Protein AF-A0A5S9MHF2-F1 (afdb_monomer_lite)

Structure (mmCIF, N/CA/C/O backbone):
data_AF-A0A5S9MHF2-F1
#
_entry.id   AF-A0A5S9MHF2-F1
#
loop_
_atom_site.group_PDB
_atom_site.id
_atom_site.type_symbol
_atom_site.label_atom_id
_atom_site.label_alt_id
_atom_site.label_comp_id
_atom_site.label_asym_id
_atom_site.label_entity_id
_atom_site.label_seq_id
_atom_site.pdbx_PDB_ins_code
_atom_site.Cartn_x
_atom_site.Cartn_y
_atom_site.Cartn_z
_atom_site.occupancy
_atom_site.B_iso_or_equiv
_atom_site.auth_seq_id
_atom_site.auth_comp_id
_atom_site.auth_asym_id
_atom_site.auth_atom_id
_atom_site.pdbx_PDB_model_num
ATOM 1 N N . MET A 1 1 ? -3.391 -10.779 7.560 1.00 93.56 1 MET A N 1
ATOM 2 C CA . MET A 1 1 ? -3.465 -11.406 6.226 1.00 93.56 1 MET A CA 1
ATOM 3 C C . MET A 1 1 ? -2.675 -10.545 5.256 1.00 93.56 1 MET A C 1
ATOM 5 O O . MET A 1 1 ? -2.811 -9.329 5.306 1.00 93.56 1 MET A O 1
ATOM 9 N N . MET A 1 2 ? -1.838 -11.154 4.420 1.00 95.81 2 MET A N 1
ATOM 10 C CA . MET A 1 2 ? -1.155 -10.459 3.327 1.00 95.81 2 MET A CA 1
ATOM 11 C C . MET A 1 2 ? -1.709 -10.977 2.006 1.00 95.81 2 MET A C 1
ATOM 13 O O . MET A 1 2 ? -1.802 -12.189 1.827 1.00 95.81 2 MET A O 1
ATOM 17 N N . VAL A 1 3 ? -2.092 -10.070 1.113 1.00 97.94 3 VAL A N 1
ATOM 18 C CA . VAL A 1 3 ? -2.628 -10.409 -0.210 1.00 97.94 3 VAL A CA 1
ATOM 19 C C . VAL A 1 3 ? -1.697 -9.827 -1.264 1.00 97.94 3 VAL A C 1
ATOM 21 O O . VAL A 1 3 ? -1.227 -8.697 -1.124 1.00 97.94 3 VAL A O 1
ATOM 24 N N . TYR A 1 4 ? -1.396 -10.616 -2.290 1.00 97.56 4 TYR A N 1
ATOM 25 C CA . TYR A 1 4 ? -0.423 -10.288 -3.329 1.00 97.56 4 TYR A CA 1
ATOM 26 C C . TYR A 1 4 ? -1.101 -10.366 -4.680 1.00 97.56 4 TYR A C 1
ATOM 28 O O . TYR A 1 4 ? -1.793 -11.347 -4.928 1.00 97.56 4 TYR A O 1
ATOM 36 N N . MET A 1 5 ? -0.860 -9.390 -5.552 1.00 96.81 5 MET A N 1
ATOM 37 C CA . MET A 1 5 ? -1.285 -9.443 -6.952 1.00 96.81 5 MET A CA 1
ATOM 38 C C . MET A 1 5 ? -0.107 -9.265 -7.902 1.00 96.81 5 MET A C 1
ATOM 40 O O . MET A 1 5 ? 0.882 -8.603 -7.583 1.00 96.81 5 MET A O 1
ATOM 44 N N . GLY A 1 6 ? -0.228 -9.902 -9.068 1.00 92.12 6 GLY A N 1
ATOM 45 C CA . GLY A 1 6 ? 0.771 -9.860 -10.129 1.00 92.12 6 GLY A CA 1
ATOM 46 C C . GLY A 1 6 ? 0.796 -8.535 -10.896 1.00 92.12 6 GLY A C 1
ATOM 47 O O . GLY A 1 6 ? 0.199 -7.535 -10.500 1.00 92.12 6 GLY A O 1
ATOM 48 N N . TRP A 1 7 ? 1.513 -8.543 -12.019 1.00 93.19 7 TRP A N 1
ATOM 49 C CA . TRP A 1 7 ? 1.583 -7.413 -12.945 1.00 93.19 7 TRP A CA 1
ATOM 50 C C . TRP A 1 7 ? 0.311 -7.296 -13.794 1.00 93.19 7 TRP A C 1
ATOM 52 O O . TRP A 1 7 ? -0.286 -8.306 -14.160 1.00 93.19 7 TRP A O 1
ATOM 62 N N . GLY A 1 8 ? -0.043 -6.068 -14.188 1.00 93.62 8 GLY A N 1
ATOM 63 C CA . GLY A 1 8 ? -1.098 -5.827 -15.174 1.00 93.62 8 GLY A CA 1
ATOM 64 C C . GLY A 1 8 ? -2.502 -6.083 -14.635 1.00 93.62 8 GLY A C 1
ATOM 65 O O . GLY A 1 8 ? -3.308 -6.698 -15.326 1.00 93.62 8 GLY A O 1
ATOM 66 N N . ILE A 1 9 ? -2.762 -5.616 -13.411 1.00 96.06 9 ILE A N 1
ATOM 67 C CA . ILE A 1 9 ? -4.042 -5.735 -12.700 1.00 96.06 9 ILE A CA 1
ATOM 68 C C . ILE A 1 9 ? -5.169 -5.113 -13.530 1.00 96.06 9 ILE A C 1
ATOM 70 O O . ILE A 1 9 ? -5.080 -3.955 -13.946 1.00 96.06 9 ILE A O 1
ATOM 74 N N . LYS A 1 10 ? -6.237 -5.882 -13.744 1.00 96.12 10 LYS A N 1
ATOM 75 C CA . LYS A 1 10 ? -7.473 -5.463 -14.406 1.00 96.12 10 LYS A CA 1
ATOM 76 C C . LYS A 1 10 ? -8.647 -5.618 -13.439 1.00 96.12 10 LYS A C 1
ATOM 78 O O . LYS A 1 10 ? -8.475 -5.850 -12.242 1.00 96.12 10 LYS A O 1
ATOM 83 N N . GLN A 1 11 ? -9.858 -5.434 -13.962 1.00 97.25 11 GLN A N 1
ATOM 84 C CA . GLN A 1 11 ? -11.070 -5.464 -13.152 1.00 97.25 11 GLN A CA 1
ATOM 85 C C . GLN A 1 11 ? -11.284 -6.822 -12.472 1.00 97.25 11 GLN A C 1
ATOM 87 O O . GLN A 1 11 ? -11.621 -6.840 -11.295 1.00 97.25 11 GLN A O 1
ATOM 92 N N . ASP A 1 12 ? -11.010 -7.937 -13.152 1.00 97.94 12 ASP A N 1
ATOM 93 C CA . ASP A 1 12 ? -11.198 -9.276 -12.580 1.00 97.94 12 ASP A CA 1
ATOM 94 C C . ASP A 1 12 ? -10.329 -9.489 -11.326 1.00 97.94 12 ASP A C 1
ATOM 96 O O . ASP A 1 12 ? -10.794 -10.041 -10.326 1.00 97.94 12 ASP A O 1
ATOM 100 N N . GLU A 1 13 ? -9.083 -9.001 -11.326 1.00 97.88 13 GLU A N 1
ATOM 101 C CA . GLU A 1 13 ? -8.211 -9.046 -10.147 1.00 97.88 13 GLU A CA 1
ATOM 102 C C . GLU A 1 13 ? -8.700 -8.116 -9.027 1.00 97.88 13 GLU A C 1
ATOM 104 O O . GLU A 1 13 ? -8.624 -8.474 -7.850 1.00 97.88 13 GLU A O 1
ATOM 109 N N . ILE A 1 14 ? -9.230 -6.936 -9.368 1.00 98.50 14 ILE A N 1
ATOM 110 C CA . ILE A 1 14 ? -9.827 -6.006 -8.395 1.00 98.50 14 ILE A CA 1
ATOM 111 C C . ILE A 1 14 ? -11.073 -6.623 -7.745 1.00 98.50 14 ILE A C 1
ATOM 113 O O . ILE A 1 14 ? -11.252 -6.540 -6.526 1.00 98.50 14 ILE A O 1
ATOM 117 N N . ASP A 1 15 ? -11.924 -7.273 -8.531 1.00 98.62 15 ASP A N 1
ATOM 118 C CA . ASP A 1 15 ? -13.131 -7.939 -8.048 1.00 98.62 15 ASP A CA 1
ATOM 119 C C . ASP A 1 15 ? -12.770 -9.140 -7.169 1.00 98.62 15 ASP A C 1
ATOM 121 O O . ASP A 1 15 ? -13.357 -9.341 -6.100 1.00 98.62 15 ASP A O 1
ATOM 125 N N . TRP A 1 16 ? -11.738 -9.892 -7.559 1.00 98.50 16 TRP A N 1
ATOM 126 C CA . TRP A 1 16 ? -11.185 -10.965 -6.743 1.00 98.50 16 TRP A CA 1
ATOM 127 C C . TRP A 1 16 ? -10.644 -10.449 -5.403 1.00 98.50 16 TRP A C 1
ATOM 129 O O . TRP A 1 16 ? -10.975 -11.024 -4.364 1.00 98.50 16 TRP A O 1
ATOM 139 N N . LEU A 1 17 ? -9.877 -9.350 -5.403 1.00 98.44 17 LEU A N 1
ATOM 140 C CA . LEU A 1 17 ? -9.379 -8.713 -4.179 1.00 98.44 17 LEU A CA 1
ATOM 141 C C . LEU A 1 17 ? -10.534 -8.334 -3.255 1.00 98.44 17 LEU A C 1
ATOM 143 O O . LEU A 1 17 ? -10.517 -8.676 -2.074 1.00 98.44 17 LEU A O 1
ATOM 147 N N . ASN A 1 18 ? -11.549 -7.660 -3.798 1.00 98.69 18 ASN A N 1
ATOM 148 C CA . ASN A 1 18 ? -12.720 -7.247 -3.035 1.00 98.69 18 ASN A CA 1
ATOM 149 C C . ASN A 1 18 ? -13.420 -8.444 -2.384 1.00 98.69 18 ASN A C 1
ATOM 151 O O . ASN A 1 18 ? -13.711 -8.400 -1.190 1.00 98.69 18 ASN A O 1
ATOM 155 N N . ARG A 1 19 ? -13.631 -9.527 -3.137 1.00 98.62 19 ARG A N 1
ATOM 156 C CA . ARG A 1 19 ? -14.263 -10.745 -2.622 1.00 98.62 19 ARG A CA 1
ATOM 157 C C . ARG A 1 19 ? -13.450 -11.382 -1.493 1.00 98.62 19 ARG A C 1
ATOM 159 O O . ARG A 1 19 ? -13.996 -11.607 -0.418 1.00 98.62 19 ARG A O 1
ATOM 166 N N . VAL A 1 20 ? -12.154 -11.624 -1.706 1.00 98.38 20 VAL A N 1
ATOM 167 C CA . VAL A 1 20 ? -11.283 -12.264 -0.700 1.00 98.38 20 VAL A CA 1
ATOM 168 C C . VAL A 1 20 ? -11.205 -11.438 0.584 1.00 98.38 20 VAL A C 1
ATOM 170 O O . VAL A 1 20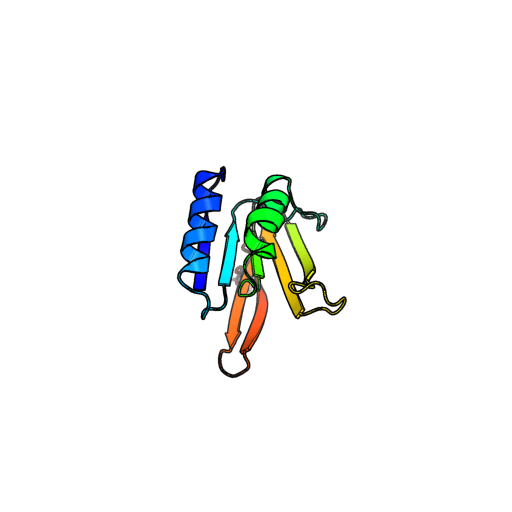 ? -11.218 -11.988 1.680 1.00 98.38 20 VAL A O 1
ATOM 173 N N . ILE A 1 21 ? -11.138 -10.111 0.476 1.00 98.56 21 ILE A N 1
ATOM 174 C CA . ILE A 1 21 ? -11.059 -9.240 1.654 1.00 98.56 21 ILE A CA 1
ATOM 175 C C . ILE A 1 21 ? -12.395 -9.223 2.409 1.00 98.56 21 ILE A C 1
ATOM 177 O O . ILE A 1 21 ? -12.396 -9.308 3.638 1.00 98.56 21 ILE A O 1
ATOM 181 N N . SER A 1 22 ? -13.527 -9.191 1.695 1.00 98.38 22 SER A N 1
ATOM 182 C CA . SER A 1 22 ? -14.863 -9.280 2.301 1.00 98.38 22 SER A CA 1
ATOM 183 C C . SER A 1 22 ? -15.144 -10.616 2.990 1.00 98.38 22 SER A C 1
ATOM 185 O O . SER A 1 22 ? -15.918 -10.644 3.941 1.00 98.38 22 SER A O 1
ATOM 187 N N . GLU A 1 23 ? -14.514 -11.710 2.559 1.00 98.31 23 GLU A N 1
ATOM 188 C CA . GLU A 1 23 ? -14.597 -13.019 3.227 1.00 98.31 23 GLU A CA 1
ATOM 189 C C . GLU A 1 23 ? -13.837 -13.047 4.576 1.00 98.31 23 GLU A C 1
ATOM 191 O O . GLU A 1 23 ? -14.020 -13.969 5.374 1.00 98.31 23 GLU A O 1
ATOM 196 N N . HIS A 1 24 ? -13.018 -12.028 4.872 1.00 97.69 24 HIS A N 1
ATOM 197 C CA . HIS A 1 24 ? -12.165 -11.952 6.066 1.00 97.69 24 HIS A CA 1
ATOM 198 C C . HIS A 1 24 ? -12.228 -10.592 6.793 1.00 97.69 24 HIS A C 1
ATOM 200 O O . HIS A 1 24 ? -11.185 -9.966 7.027 1.00 97.69 24 HIS A O 1
ATOM 206 N N . PRO A 1 25 ? -13.420 -10.116 7.203 1.00 96.88 25 PRO A N 1
ATOM 207 C CA . PRO A 1 25 ? -13.570 -8.803 7.836 1.00 96.88 25 PRO A CA 1
ATOM 208 C C . PRO A 1 25 ? -12.887 -8.718 9.213 1.00 96.88 25 PRO A C 1
ATOM 210 O O . PRO A 1 25 ? -12.545 -7.634 9.675 1.00 96.88 25 PRO A O 1
ATOM 213 N N . ASP A 1 26 ? -12.639 -9.857 9.862 1.00 95.94 26 ASP A N 1
ATOM 214 C CA . ASP A 1 26 ? -12.012 -9.986 11.182 1.00 95.94 26 ASP A CA 1
ATOM 215 C C . ASP A 1 26 ? -10.470 -10.017 11.137 1.00 95.94 26 ASP A C 1
ATOM 217 O O . ASP A 1 26 ? -9.804 -10.259 12.150 1.00 95.94 26 ASP A O 1
ATOM 221 N N . ARG A 1 27 ? -9.870 -9.808 9.960 1.00 95.00 27 ARG A N 1
ATOM 222 C CA . ARG A 1 27 ? -8.417 -9.844 9.756 1.00 95.00 27 ARG A CA 1
ATOM 223 C C . ARG A 1 27 ? -7.896 -8.483 9.330 1.00 95.00 27 ARG A C 1
ATOM 225 O O . ARG A 1 27 ? -8.407 -7.899 8.388 1.00 95.00 27 ARG A O 1
ATOM 232 N N . ILE A 1 28 ? -6.793 -8.049 9.938 1.00 94.75 28 ILE A N 1
ATOM 233 C CA . ILE A 1 28 ? -5.977 -6.951 9.401 1.00 94.75 28 ILE A CA 1
ATOM 234 C C . ILE A 1 28 ? -5.396 -7.377 8.047 1.00 94.75 28 ILE A C 1
ATOM 236 O O . ILE A 1 28 ? -4.830 -8.475 7.935 1.00 94.75 28 ILE A O 1
ATOM 240 N N . VAL A 1 29 ? -5.498 -6.507 7.043 1.00 97.44 29 VAL A N 1
ATOM 241 C CA . VAL A 1 29 ? -5.057 -6.755 5.666 1.00 97.44 29 VAL A CA 1
ATOM 242 C C . VAL A 1 29 ? -3.923 -5.817 5.266 1.00 97.44 29 VAL A C 1
ATOM 244 O O . VAL A 1 29 ? -3.976 -4.603 5.476 1.00 97.44 29 VAL A O 1
ATOM 247 N N . ILE A 1 30 ? -2.898 -6.406 4.653 1.00 97.69 30 ILE A N 1
ATOM 248 C CA . ILE A 1 30 ? -1.807 -5.706 3.977 1.00 97.69 30 ILE A CA 1
ATOM 249 C C . ILE A 1 30 ? -1.803 -6.155 2.517 1.00 97.69 30 ILE A C 1
ATOM 251 O O . ILE A 1 30 ? -1.790 -7.357 2.237 1.00 97.69 30 ILE A O 1
ATOM 255 N N . LEU A 1 31 ? -1.824 -5.196 1.597 1.00 98.62 31 LEU A N 1
ATOM 256 C CA . LEU A 1 31 ? -1.782 -5.457 0.161 1.00 98.62 31 LEU A CA 1
ATOM 257 C C . LEU A 1 31 ? -0.359 -5.302 -0.374 1.00 98.62 31 LEU A C 1
ATOM 259 O O . LEU A 1 31 ? 0.385 -4.440 0.086 1.00 98.62 31 LEU A O 1
ATOM 263 N N . ASN A 1 32 ? 0.007 -6.116 -1.356 1.00 98.44 32 ASN A N 1
ATOM 264 C CA . ASN A 1 32 ? 1.327 -6.105 -1.973 1.00 98.44 32 ASN A CA 1
ATOM 265 C C . ASN A 1 32 ? 1.169 -6.095 -3.491 1.00 98.44 32 ASN A C 1
ATOM 267 O O . ASN A 1 32 ? 0.567 -7.009 -4.064 1.00 98.44 32 ASN A O 1
ATOM 271 N N . PHE A 1 33 ? 1.728 -5.075 -4.130 1.00 98.38 33 PHE A N 1
ATOM 272 C CA . PHE A 1 33 ? 1.627 -4.869 -5.567 1.00 98.38 33 PHE A CA 1
ATOM 273 C C . PHE A 1 33 ? 2.997 -4.678 -6.183 1.00 98.38 33 PHE A C 1
ATOM 275 O O . PHE A 1 33 ? 3.902 -4.134 -5.560 1.00 98.38 33 PHE A O 1
ATOM 282 N N . HIS A 1 34 ? 3.144 -5.086 -7.438 1.00 97.00 34 HIS A N 1
ATOM 283 C CA . HIS A 1 34 ? 4.347 -4.739 -8.174 1.00 97.00 34 HIS A CA 1
ATOM 284 C C . HIS A 1 34 ? 4.408 -3.215 -8.404 1.00 97.00 34 HIS A C 1
ATOM 286 O O . HIS A 1 34 ? 5.389 -2.591 -8.024 1.00 97.00 34 HIS A O 1
ATOM 292 N N . GLU A 1 35 ? 3.330 -2.606 -8.909 1.00 96.62 35 GLU A N 1
ATOM 293 C CA . GLU A 1 35 ? 3.206 -1.167 -9.182 1.00 96.62 35 GLU A CA 1
ATOM 294 C C . GLU A 1 35 ? 2.102 -0.544 -8.309 1.00 96.62 35 GLU A C 1
ATOM 296 O O . GLU A 1 35 ? 0.974 -1.037 -8.308 1.00 96.62 35 GLU A O 1
ATOM 301 N N . TYR A 1 36 ? 2.401 0.539 -7.575 1.00 98.44 36 TYR A N 1
ATOM 302 C CA . TYR A 1 36 ? 1.371 1.284 -6.833 1.00 98.44 36 TYR A CA 1
ATOM 303 C C . TYR A 1 36 ? 1.781 2.724 -6.481 1.00 98.44 36 TYR A C 1
ATOM 305 O O . TYR A 1 36 ? 1.112 3.671 -6.890 1.00 98.44 36 TYR A O 1
ATOM 313 N N . LEU A 1 37 ? 2.853 2.913 -5.699 1.00 98.56 37 LEU A N 1
ATOM 314 C CA . LEU A 1 37 ? 3.296 4.231 -5.227 1.00 98.56 37 LEU A CA 1
ATOM 315 C C . LEU A 1 37 ? 4.524 4.689 -6.016 1.00 98.56 37 LEU A C 1
ATOM 317 O O . LEU A 1 37 ? 5.501 3.957 -6.111 1.00 98.56 37 LEU A O 1
ATOM 321 N N . LEU A 1 38 ? 4.491 5.911 -6.538 1.00 98.38 38 LEU A N 1
ATOM 322 C CA . LEU A 1 38 ? 5.617 6.557 -7.206 1.00 98.38 38 LEU A CA 1
ATOM 323 C C . LEU A 1 38 ? 6.617 7.094 -6.177 1.00 98.38 38 LEU A C 1
ATOM 325 O O . LEU A 1 38 ? 6.255 7.454 -5.055 1.00 98.38 38 LEU A O 1
ATOM 329 N N . VAL A 1 39 ? 7.873 7.267 -6.594 1.00 96.94 39 VAL A N 1
ATOM 330 C CA . VAL A 1 39 ? 8.924 7.881 -5.758 1.00 96.94 39 VAL A CA 1
ATOM 331 C C . VAL A 1 39 ? 8.530 9.290 -5.298 1.00 96.94 39 VAL A C 1
ATOM 333 O O . VAL A 1 39 ? 8.840 9.685 -4.177 1.00 96.94 39 VAL A O 1
ATOM 336 N N . SER A 1 40 ? 7.760 10.016 -6.115 1.00 97.06 40 SER A N 1
ATOM 337 C CA . SER A 1 40 ? 7.213 11.339 -5.784 1.00 97.06 40 SER A CA 1
ATOM 338 C C . SER A 1 40 ? 6.219 11.343 -4.614 1.00 97.06 40 SER A C 1
ATOM 340 O O . SER A 1 40 ? 5.846 12.415 -4.149 1.00 97.06 40 SER A O 1
ATOM 342 N N . GLY A 1 41 ? 5.766 10.173 -4.151 1.00 96.31 41 GLY A N 1
ATOM 343 C CA . GLY A 1 41 ? 4.742 10.030 -3.115 1.00 96.31 41 GLY A CA 1
ATOM 344 C C . GLY A 1 41 ? 3.307 10.043 -3.651 1.00 96.31 41 GLY A C 1
ATOM 345 O O . GLY A 1 41 ? 2.374 9.797 -2.890 1.00 96.31 41 GLY A O 1
ATOM 346 N N . ASN A 1 42 ? 3.115 10.272 -4.953 1.00 98.19 42 ASN A N 1
ATOM 347 C CA . ASN A 1 42 ? 1.823 10.087 -5.615 1.00 98.19 42 ASN A CA 1
ATOM 348 C C . ASN A 1 42 ? 1.593 8.609 -5.947 1.00 98.19 42 ASN A C 1
ATOM 350 O O . ASN A 1 42 ? 2.544 7.853 -6.126 1.00 98.19 42 ASN A O 1
ATOM 354 N N . ARG A 1 43 ? 0.335 8.187 -6.072 1.00 98.44 43 ARG A N 1
ATOM 355 C CA . ARG A 1 43 ? 0.021 6.860 -6.623 1.00 98.44 43 ARG A CA 1
ATOM 356 C C . ARG A 1 43 ? 0.164 6.879 -8.143 1.00 98.44 43 ARG A C 1
ATOM 358 O O . ARG A 1 43 ? -0.045 7.918 -8.770 1.00 98.44 43 ARG A O 1
ATOM 365 N N . SER A 1 44 ? 0.514 5.740 -8.729 1.00 98.19 44 SER A N 1
ATOM 366 C CA . SER A 1 44 ? 0.378 5.537 -10.170 1.00 98.19 44 SER A CA 1
ATOM 367 C C . SER A 1 44 ? -1.106 5.454 -10.562 1.00 98.19 44 SER A C 1
ATOM 369 O O . SER A 1 44 ? -1.957 5.322 -9.677 1.00 98.19 44 SER A O 1
ATOM 371 N N . PRO A 1 45 ? -1.459 5.502 -11.861 1.00 97.75 45 PRO A N 1
ATOM 372 C CA . PRO A 1 45 ? -2.855 5.395 -12.285 1.00 97.75 45 PRO A CA 1
ATOM 373 C C . PRO A 1 45 ? -3.558 4.130 -11.770 1.00 97.75 45 PRO A C 1
ATOM 375 O O . PRO A 1 45 ? -4.685 4.206 -11.283 1.00 97.75 45 PRO A O 1
ATOM 378 N N . ILE A 1 46 ? -2.886 2.972 -11.815 1.00 97.69 46 ILE A N 1
ATOM 379 C CA . ILE A 1 46 ? -3.443 1.725 -11.271 1.00 97.69 46 ILE A CA 1
ATOM 380 C C . ILE A 1 46 ? -3.458 1.734 -9.738 1.00 97.69 46 ILE A C 1
ATOM 382 O O . ILE A 1 46 ? -4.423 1.267 -9.136 1.00 97.69 46 ILE A O 1
ATOM 386 N N . GLY A 1 47 ? -2.443 2.320 -9.093 1.00 98.25 47 GLY A N 1
ATOM 387 C CA . GLY A 1 47 ? -2.420 2.471 -7.639 1.00 98.25 47 GLY A CA 1
ATOM 388 C C . GLY A 1 47 ? -3.582 3.320 -7.120 1.00 98.25 47 GLY A C 1
ATOM 389 O O . GLY A 1 47 ? -4.190 2.984 -6.105 1.00 98.25 47 GLY A O 1
ATOM 390 N N . ASP A 1 48 ? -3.941 4.386 -7.835 1.00 98.50 48 ASP A N 1
ATOM 391 C CA . ASP A 1 48 ? -5.084 5.229 -7.487 1.00 98.50 48 ASP A CA 1
ATOM 392 C C . ASP A 1 48 ? -6.420 4.512 -7.715 1.00 98.50 48 ASP A C 1
ATOM 394 O O . ASP A 1 48 ? -7.289 4.521 -6.840 1.00 98.50 48 ASP A O 1
ATOM 398 N N . LEU A 1 49 ? -6.545 3.775 -8.824 1.00 98.44 49 LEU A N 1
ATOM 399 C CA . LEU A 1 49 ? -7.704 2.921 -9.081 1.00 98.44 49 LEU A CA 1
ATOM 400 C C . LEU A 1 49 ? -7.922 1.902 -7.952 1.00 98.44 49 LEU A C 1
ATOM 402 O O . LEU A 1 49 ? -9.029 1.795 -7.425 1.00 98.44 49 LEU A O 1
ATOM 406 N N . ILE A 1 50 ? -6.868 1.191 -7.540 1.00 98.62 50 ILE A N 1
ATOM 407 C CA . ILE A 1 50 ? -6.910 0.215 -6.440 1.00 98.62 50 ILE A CA 1
ATOM 408 C C . ILE A 1 50 ? -7.234 0.903 -5.113 1.00 98.62 50 ILE A C 1
ATOM 410 O O . ILE A 1 50 ? -8.016 0.377 -4.317 1.00 98.62 50 ILE A O 1
ATOM 414 N N . PHE A 1 51 ? -6.667 2.083 -4.856 1.00 98.75 51 PHE A N 1
ATOM 415 C CA . PHE A 1 51 ? -6.969 2.825 -3.638 1.00 98.75 51 PHE A CA 1
ATOM 416 C C . PHE A 1 51 ? -8.469 3.118 -3.523 1.00 98.75 51 PHE A C 1
ATOM 418 O O . PHE A 1 51 ? -9.091 2.839 -2.497 1.00 98.75 51 PHE A O 1
ATOM 425 N N . HIS A 1 52 ? -9.070 3.619 -4.599 1.00 98.56 52 HIS A N 1
ATOM 426 C CA . HIS A 1 52 ? -10.488 3.952 -4.629 1.00 98.56 52 HIS A CA 1
ATOM 427 C C . HIS A 1 52 ? -11.398 2.721 -4.638 1.00 98.56 52 HIS A C 1
ATOM 429 O O . HIS A 1 52 ? -12.385 2.689 -3.902 1.00 98.56 52 HIS A O 1
ATOM 435 N N . GLN A 1 53 ? -11.079 1.707 -5.443 1.00 98.69 53 GLN A N 1
ATOM 436 C CA . GLN A 1 53 ? -11.942 0.541 -5.631 1.00 98.69 53 GLN A CA 1
ATOM 437 C C . GLN A 1 53 ? -11.748 -0.571 -4.600 1.00 98.69 53 GLN A C 1
ATOM 439 O O . GLN A 1 53 ? -12.586 -1.467 -4.545 1.00 98.69 53 GLN A O 1
ATOM 444 N N . VAL A 1 54 ? -10.671 -0.546 -3.812 1.00 98.69 54 VAL A N 1
ATOM 445 C CA . VAL A 1 54 ? -10.363 -1.590 -2.824 1.00 98.69 54 VAL A CA 1
ATOM 446 C C . VAL A 1 54 ? -10.049 -0.962 -1.471 1.00 98.69 54 VAL A C 1
ATOM 448 O O . VAL A 1 54 ? -10.782 -1.178 -0.511 1.00 98.69 54 VAL A O 1
ATOM 451 N N . VAL A 1 55 ? -9.005 -0.134 -1.368 1.00 98.69 55 VAL A N 1
ATOM 452 C CA . VAL A 1 55 ? -8.505 0.348 -0.061 1.00 98.69 55 VAL A CA 1
ATOM 453 C C . VAL A 1 55 ? -9.556 1.140 0.719 1.00 98.69 55 VAL A C 1
ATOM 455 O O . VAL A 1 55 ? -9.743 0.911 1.915 1.00 98.69 55 VAL A O 1
ATOM 458 N N . LYS A 1 56 ? -10.268 2.051 0.049 1.00 98.38 56 LYS A N 1
ATOM 459 C CA . LYS A 1 56 ? -11.348 2.835 0.663 1.00 98.38 56 LYS A CA 1
ATOM 460 C C . LYS A 1 56 ? -12.596 2.012 0.995 1.00 98.38 56 LYS A C 1
ATOM 462 O O . LYS A 1 56 ? -13.412 2.470 1.778 1.00 98.38 56 LYS A O 1
ATOM 467 N N . ARG A 1 57 ? -12.770 0.827 0.403 1.00 97.81 57 ARG A N 1
ATOM 468 C CA . ARG A 1 57 ? -13.965 -0.008 0.614 1.00 97.81 57 ARG A CA 1
ATOM 469 C C . ARG A 1 57 ? -13.845 -0.954 1.802 1.00 97.81 57 ARG A C 1
ATOM 471 O O . ARG A 1 57 ? -14.870 -1.414 2.293 1.00 97.81 57 ARG A O 1
ATOM 478 N N . HIS A 1 58 ? -12.623 -1.258 2.237 1.00 98.44 58 HIS A N 1
ATOM 479 C CA . HIS A 1 58 ? -12.371 -2.248 3.284 1.00 98.44 58 HIS A CA 1
ATOM 480 C C . HIS A 1 58 ? -11.611 -1.616 4.461 1.00 98.44 58 HIS A C 1
ATOM 482 O O . HIS A 1 58 ? -10.392 -1.415 4.370 1.00 98.44 58 HIS A O 1
ATOM 488 N N . PRO A 1 59 ? -12.302 -1.322 5.581 1.00 97.50 59 PRO A N 1
ATOM 489 C CA . PRO A 1 59 ? -11.709 -0.681 6.761 1.00 97.50 59 PRO A CA 1
ATOM 490 C C . PRO A 1 59 ? -10.573 -1.479 7.413 1.00 97.50 59 PRO A C 1
ATOM 492 O O . PRO A 1 59 ? -9.705 -0.924 8.084 1.00 97.50 59 PRO A O 1
ATOM 495 N N . ASN A 1 60 ? -10.542 -2.795 7.199 1.00 97.12 60 ASN A N 1
ATOM 496 C CA . ASN A 1 60 ? -9.522 -3.687 7.740 1.00 97.12 60 ASN A CA 1
ATOM 497 C C . ASN A 1 60 ? -8.185 -3.654 6.968 1.00 97.12 60 ASN A C 1
ATOM 499 O O . ASN A 1 60 ? -7.229 -4.312 7.389 1.00 97.12 60 ASN A O 1
ATOM 503 N N . ILE A 1 61 ? -8.072 -2.882 5.879 1.00 98.38 61 ILE A N 1
ATOM 504 C CA . ILE A 1 61 ? -6.797 -2.629 5.191 1.00 98.38 61 ILE A CA 1
ATOM 505 C C . ILE A 1 61 ? -6.019 -1.533 5.921 1.00 98.38 61 ILE A C 1
ATOM 507 O O . ILE A 1 61 ? -6.494 -0.407 6.061 1.00 98.38 61 ILE A O 1
ATOM 511 N N . VAL A 1 62 ? -4.785 -1.842 6.324 1.00 96.38 62 VAL A N 1
ATOM 512 C CA . VAL A 1 62 ? -3.927 -0.906 7.080 1.00 96.38 62 VAL A CA 1
ATOM 513 C C . VAL A 1 62 ? -2.669 -0.488 6.326 1.00 96.38 62 VAL A C 1
ATOM 515 O O . VAL A 1 62 ? -2.080 0.549 6.636 1.00 96.38 62 VAL A O 1
ATOM 518 N N . ALA A 1 63 ? -2.237 -1.275 5.337 1.00 97.44 63 ALA A N 1
ATOM 519 C CA . ALA A 1 63 ? -1.051 -0.951 4.559 1.00 97.44 63 ALA A CA 1
ATOM 520 C C . ALA A 1 63 ? -1.075 -1.506 3.130 1.00 97.44 63 ALA A C 1
ATOM 522 O O . ALA A 1 63 ? -1.721 -2.516 2.844 1.00 97.44 63 ALA A O 1
ATOM 523 N N . VAL A 1 64 ? -0.322 -0.840 2.255 1.00 98.56 64 VAL A N 1
ATOM 524 C CA . VAL A 1 64 ? -0.049 -1.247 0.875 1.00 98.56 64 VAL A CA 1
ATOM 525 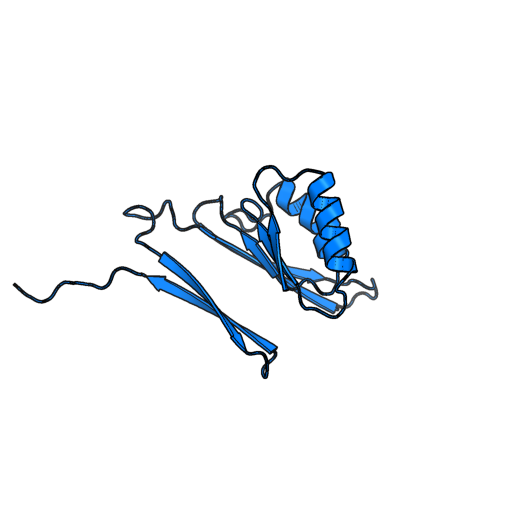C C . VAL A 1 64 ? 1.451 -1.136 0.610 1.00 98.56 64 VAL A C 1
ATOM 527 O O . VAL A 1 64 ? 2.037 -0.077 0.834 1.00 98.56 64 VAL A O 1
ATOM 530 N N . PHE A 1 65 ? 2.075 -2.207 0.131 1.00 98.19 65 PHE A N 1
ATOM 531 C CA . PHE A 1 65 ? 3.489 -2.236 -0.244 1.00 98.19 65 PHE A CA 1
ATOM 532 C C . PHE A 1 65 ? 3.648 -2.335 -1.755 1.00 98.19 65 PHE A C 1
ATOM 534 O O . PHE A 1 65 ? 2.864 -3.016 -2.421 1.00 98.19 65 PHE A O 1
ATOM 541 N N . SER A 1 66 ? 4.673 -1.668 -2.286 1.00 97.94 66 SER A N 1
ATOM 542 C CA . SER A 1 66 ? 4.995 -1.746 -3.707 1.00 97.94 66 SER A CA 1
ATOM 543 C C . SER A 1 66 ? 6.470 -1.611 -4.044 1.00 97.94 66 SER A C 1
ATOM 545 O O . SER A 1 66 ? 7.264 -1.134 -3.229 1.00 97.94 66 SER A O 1
ATOM 547 N N . GLY A 1 67 ? 6.798 -2.001 -5.277 1.00 96.31 67 GLY A N 1
ATOM 548 C CA . GLY A 1 67 ? 8.078 -1.751 -5.931 1.00 96.31 67 GLY A CA 1
ATOM 549 C C . GLY A 1 67 ? 7.879 -1.043 -7.273 1.00 96.31 67 GLY A C 1
ATOM 550 O O . GLY A 1 67 ? 7.087 -0.099 -7.356 1.00 96.31 67 GLY A O 1
ATOM 551 N N . HIS A 1 68 ? 8.578 -1.527 -8.305 1.00 96.81 68 HIS A N 1
ATOM 552 C CA . HIS A 1 68 ? 8.563 -1.077 -9.703 1.00 96.81 68 HIS A CA 1
ATOM 553 C C . HIS A 1 68 ? 9.201 0.289 -9.947 1.00 96.81 68 HIS A C 1
ATOM 555 O O . HIS A 1 68 ? 9.967 0.477 -10.891 1.00 96.81 68 HIS A O 1
ATOM 561 N N . TYR A 1 69 ? 8.864 1.261 -9.108 1.00 96.75 69 TYR A N 1
ATOM 562 C CA . TYR A 1 69 ? 9.387 2.610 -9.193 1.00 96.75 69 TYR A CA 1
ATOM 563 C C . TYR A 1 69 ? 10.629 2.729 -8.324 1.00 96.75 69 TYR A C 1
ATOM 565 O O . TYR A 1 69 ? 10.539 2.765 -7.102 1.00 96.75 69 TYR A O 1
ATOM 573 N N . HIS A 1 70 ? 11.796 2.799 -8.956 1.00 95.44 70 HIS A N 1
ATOM 574 C CA . HIS A 1 70 ? 13.065 2.696 -8.243 1.00 95.44 70 HIS A CA 1
ATOM 575 C C . HIS A 1 70 ? 13.277 3.863 -7.266 1.00 95.44 70 HIS A C 1
ATOM 577 O O . HIS A 1 70 ? 13.459 5.014 -7.664 1.00 95.44 70 HIS A O 1
ATOM 583 N N . GLY A 1 71 ? 13.274 3.550 -5.978 1.00 93.81 71 GLY A N 1
ATOM 584 C CA . GLY A 1 71 ? 13.463 4.452 -4.859 1.00 93.81 71 GLY A CA 1
ATOM 585 C C . GLY A 1 71 ? 12.766 3.934 -3.603 1.00 93.81 71 GLY A C 1
ATOM 586 O O . GLY A 1 71 ? 12.290 2.802 -3.525 1.00 93.81 71 GLY A O 1
ATOM 587 N N . ALA A 1 72 ? 12.677 4.798 -2.600 1.00 94.56 72 ALA A N 1
ATOM 588 C CA . ALA A 1 72 ? 11.872 4.553 -1.414 1.00 94.56 72 ALA A CA 1
ATOM 589 C C . ALA A 1 72 ? 10.984 5.766 -1.160 1.00 94.56 72 ALA A C 1
ATOM 591 O O . ALA A 1 72 ? 11.435 6.907 -1.235 1.00 94.56 72 ALA A O 1
ATOM 592 N N . SER A 1 73 ? 9.714 5.517 -0.864 1.00 96.75 73 SER A N 1
ATOM 593 C CA . SER A 1 73 ? 8.749 6.572 -0.569 1.00 96.75 73 SER A CA 1
ATOM 594 C C . SER A 1 73 ? 7.684 6.064 0.389 1.00 96.75 73 SER A C 1
ATOM 596 O O . SER A 1 73 ? 7.468 4.857 0.532 1.00 96.75 73 SER A O 1
ATOM 598 N N . ARG A 1 74 ? 7.026 6.993 1.077 1.00 96.62 74 ARG A N 1
ATOM 599 C CA . ARG A 1 74 ? 5.944 6.692 2.009 1.00 96.62 74 ARG A CA 1
ATOM 600 C C . ARG A 1 74 ? 4.850 7.734 1.882 1.00 96.62 74 ARG A C 1
ATOM 602 O O . ARG A 1 74 ? 5.109 8.927 2.000 1.00 96.62 74 ARG A O 1
ATOM 609 N N . LYS A 1 75 ? 3.619 7.253 1.757 1.00 98.12 75 LYS A N 1
ATOM 610 C CA . LYS A 1 75 ? 2.402 8.052 1.856 1.00 98.12 75 LYS A CA 1
ATOM 611 C C . LYS A 1 75 ? 1.522 7.510 2.976 1.00 98.12 75 LYS A C 1
ATOM 613 O O . LYS A 1 75 ? 1.445 6.303 3.195 1.00 98.12 75 LYS A O 1
ATOM 618 N N . VAL A 1 76 ? 0.880 8.414 3.706 1.00 98.38 76 VAL A N 1
ATOM 619 C CA . VAL A 1 76 ? -0.143 8.078 4.699 1.00 98.38 76 VAL A CA 1
ATOM 620 C C . VAL A 1 76 ? -1.415 8.800 4.297 1.00 98.38 76 VAL A C 1
ATOM 622 O O . VAL A 1 76 ? -1.375 10.005 4.057 1.00 98.38 76 VAL A O 1
ATOM 625 N N . ASP A 1 77 ? -2.514 8.064 4.194 1.00 98.56 77 ASP A N 1
ATOM 626 C CA . ASP A 1 77 ? -3.845 8.651 4.063 1.00 98.56 77 ASP A CA 1
ATOM 627 C C . ASP A 1 77 ? -4.612 8.425 5.359 1.00 98.56 77 ASP A C 1
ATOM 629 O O . ASP A 1 77 ? -4.623 7.317 5.897 1.00 98.56 77 ASP A O 1
ATOM 633 N N . GLU A 1 78 ? -5.216 9.497 5.856 1.00 98.31 78 GLU A N 1
ATOM 634 C CA . GLU A 1 78 ? -6.198 9.483 6.934 1.00 98.31 78 GLU A CA 1
ATOM 635 C C . GLU A 1 78 ? -7.578 9.350 6.290 1.00 98.31 78 GLU A C 1
ATOM 637 O O . GLU A 1 78 ? -7.915 10.120 5.388 1.00 98.31 78 GLU A O 1
ATOM 642 N N . LEU A 1 79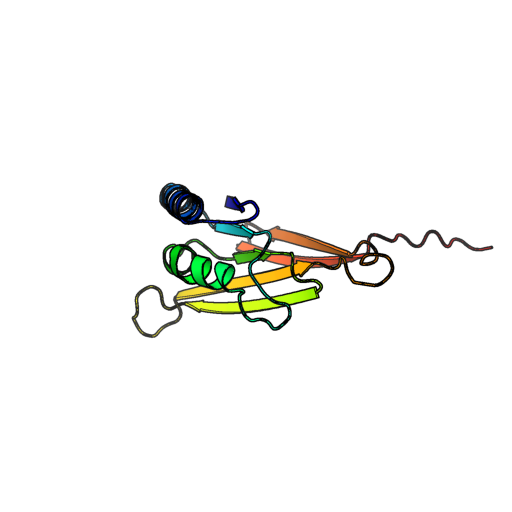 ? -8.327 8.321 6.682 1.00 98.00 79 LEU A N 1
ATOM 643 C CA . LEU A 1 79 ? -9.620 7.987 6.097 1.00 98.00 79 LEU A CA 1
ATOM 644 C C . LEU A 1 79 ? -10.725 8.153 7.131 1.00 98.00 79 LEU A C 1
ATOM 646 O O . LEU A 1 79 ? -10.609 7.660 8.251 1.00 98.00 79 LEU A O 1
ATOM 650 N N . ASP A 1 80 ? -11.756 8.862 6.693 1.00 97.25 80 ASP A N 1
ATOM 651 C CA . ASP A 1 80 ? -13.073 8.997 7.304 1.00 97.25 80 ASP A CA 1
ATOM 652 C C . ASP A 1 80 ? -14.002 8.056 6.519 1.00 97.25 80 ASP A C 1
ATOM 654 O O . ASP A 1 80 ? -14.465 8.386 5.416 1.00 97.25 80 ASP A O 1
ATOM 658 N N . ASP A 1 81 ? -14.100 6.816 6.998 1.00 95.62 81 ASP A N 1
ATOM 659 C CA . ASP A 1 81 ? -14.833 5.734 6.344 1.00 95.62 81 ASP A CA 1
ATOM 660 C C . ASP A 1 81 ? -16.350 5.871 6.586 1.00 95.62 81 ASP A C 1
ATOM 662 O O . ASP A 1 81 ? -17.126 5.405 5.746 1.00 95.62 81 ASP A O 1
ATOM 666 N N . ASP A 1 82 ? -16.777 6.499 7.692 1.00 95.81 82 ASP A N 1
ATOM 667 C CA . ASP A 1 82 ? -18.195 6.705 8.031 1.00 95.81 82 ASP A CA 1
ATOM 668 C C . ASP A 1 82 ? -18.760 8.089 7.646 1.00 95.81 82 ASP A C 1
ATOM 670 O O . ASP A 1 82 ? -19.979 8.293 7.666 1.00 95.81 82 ASP A O 1
ATOM 674 N N . HIS A 1 83 ? -17.892 8.988 7.180 1.00 94.69 83 HIS A N 1
ATOM 675 C CA . HIS A 1 83 ? -18.197 10.345 6.732 1.00 94.69 83 HIS A CA 1
ATOM 676 C C . HIS A 1 83 ? -18.726 11.267 7.842 1.00 94.69 83 HIS A C 1
ATOM 678 O O . HIS A 1 83 ? -19.485 12.202 7.559 1.00 94.69 83 HIS A O 1
ATOM 684 N N . ASP A 1 84 ? -18.327 11.035 9.097 1.00 97.38 84 ASP A N 1
ATOM 685 C CA . ASP A 1 84 ? -18.685 11.877 10.243 1.00 97.38 84 ASP A CA 1
ATOM 686 C C . ASP A 1 84 ? -17.780 13.118 10.417 1.00 97.38 84 ASP A C 1
ATOM 688 O O . ASP A 1 84 ? -18.028 13.966 11.286 1.00 97.38 84 ASP A O 1
ATOM 692 N N . GLY A 1 85 ? -16.755 13.262 9.570 1.00 96.56 85 GLY A N 1
ATOM 693 C CA . GLY A 1 85 ? -15.771 14.339 9.609 1.00 96.56 85 GLY A CA 1
ATOM 694 C C . GLY A 1 85 ? -14.574 14.069 10.525 1.00 96.56 85 GLY A C 1
ATOM 695 O O . GLY A 1 85 ? -13.744 14.969 10.700 1.00 96.56 85 GLY A O 1
ATOM 696 N N . LYS A 1 86 ? -14.459 12.877 11.121 1.00 97.69 86 LYS A N 1
ATOM 697 C CA . LYS A 1 86 ? -13.309 12.440 11.919 1.00 97.69 86 LYS A CA 1
ATOM 698 C C . LYS A 1 86 ? -12.524 11.356 11.193 1.00 97.69 86 LYS A C 1
ATOM 700 O O . LYS A 1 86 ? -13.001 10.652 10.321 1.00 97.69 86 LYS A O 1
ATOM 705 N N . VAL A 1 87 ? -11.253 11.243 11.560 1.00 97.81 87 VAL A N 1
ATOM 706 C CA . VAL A 1 87 ? -10.381 10.202 11.018 1.00 97.81 87 VAL A CA 1
ATOM 707 C C . VAL A 1 87 ? -10.628 8.898 11.771 1.00 97.81 87 VAL A C 1
ATOM 709 O O . VAL A 1 87 ? -10.330 8.821 12.964 1.00 97.81 87 VAL A O 1
ATOM 712 N N . ASP A 1 88 ? -11.067 7.866 11.056 1.00 97.38 88 ASP A N 1
ATOM 713 C CA . ASP A 1 88 ? -11.262 6.515 11.588 1.00 97.38 88 ASP A CA 1
ATOM 714 C C . ASP A 1 88 ? -9.964 5.711 11.595 1.00 97.38 88 ASP A C 1
ATOM 716 O O . ASP A 1 88 ? -9.636 5.008 12.557 1.00 97.38 88 ASP A O 1
ATOM 720 N N . ARG A 1 89 ? -9.192 5.804 10.505 1.00 96.56 89 ARG A N 1
ATOM 721 C CA . ARG A 1 89 ? -7.962 5.020 10.341 1.00 96.56 89 ARG A CA 1
ATOM 722 C C . ARG A 1 89 ? -6.916 5.697 9.471 1.00 96.56 89 ARG A C 1
ATOM 724 O O . ARG A 1 89 ? -7.178 6.628 8.714 1.00 96.56 89 ARG A O 1
ATOM 731 N N . LYS A 1 90 ? -5.701 5.153 9.554 1.00 97.75 90 LYS A N 1
ATOM 732 C CA . LYS A 1 90 ? -4.566 5.502 8.693 1.00 97.75 90 LYS A CA 1
ATOM 733 C C . LYS A 1 90 ? -4.207 4.331 7.797 1.00 97.75 90 LYS A C 1
ATOM 735 O O . LYS A 1 90 ? -4.089 3.208 8.284 1.00 97.75 90 LYS A O 1
ATOM 740 N N . VAL A 1 91 ? -3.950 4.609 6.522 1.00 98.25 91 VAL A N 1
ATOM 741 C CA . VAL A 1 91 ? -3.418 3.626 5.572 1.00 98.25 91 VAL A CA 1
ATOM 742 C C . VAL A 1 91 ? -2.007 4.005 5.150 1.00 98.25 91 VAL A C 1
ATOM 744 O O . VAL A 1 91 ? -1.781 5.041 4.517 1.00 98.25 91 VAL A O 1
ATOM 747 N N . TYR A 1 92 ? -1.052 3.133 5.469 1.00 97.69 92 TYR A N 1
ATOM 748 C CA . TYR A 1 92 ? 0.359 3.312 5.138 1.00 97.69 92 TYR A CA 1
ATOM 749 C C . TYR A 1 92 ? 0.680 2.716 3.769 1.00 97.69 92 TYR A C 1
ATOM 751 O O . TYR A 1 92 ? 0.559 1.515 3.565 1.00 97.69 92 TYR A O 1
ATOM 759 N N . GLN A 1 93 ? 1.132 3.540 2.834 1.00 98.25 93 GLN A N 1
ATOM 760 C CA . GLN A 1 93 ? 1.544 3.108 1.501 1.00 98.25 93 GLN A CA 1
ATOM 761 C C . GLN A 1 93 ? 3.045 3.288 1.375 1.00 98.25 93 GLN A C 1
ATOM 763 O O . GLN A 1 93 ? 3.557 4.384 1.610 1.00 98.25 93 GLN A O 1
ATOM 768 N N . ILE A 1 94 ? 3.754 2.207 1.074 1.00 97.75 94 ILE A N 1
ATOM 769 C CA . ILE A 1 94 ? 5.208 2.154 1.190 1.00 97.75 94 ILE A CA 1
ATOM 770 C C . ILE A 1 94 ? 5.800 1.588 -0.092 1.00 97.75 94 ILE A C 1
ATOM 772 O O . ILE A 1 94 ? 5.529 0.450 -0.466 1.00 97.75 94 ILE A O 1
ATOM 776 N N . LEU A 1 95 ? 6.654 2.391 -0.715 1.00 97.75 95 LEU A N 1
ATOM 777 C CA . LEU A 1 95 ? 7.527 1.995 -1.806 1.00 97.75 95 LEU A CA 1
ATOM 778 C C . LEU A 1 95 ? 8.902 1.636 -1.237 1.00 97.75 95 LEU A C 1
ATOM 780 O O . LEU A 1 95 ? 9.482 2.424 -0.479 1.00 97.75 95 LEU A O 1
ATOM 784 N N . ALA A 1 96 ? 9.413 0.467 -1.610 1.00 96.12 96 ALA A N 1
ATOM 785 C CA . ALA A 1 96 ? 10.781 0.044 -1.328 1.00 96.12 96 ALA A CA 1
ATOM 786 C C . ALA A 1 96 ? 11.327 -0.751 -2.522 1.00 96.12 96 ALA A C 1
ATOM 788 O O . ALA A 1 96 ? 11.133 -1.960 -2.613 1.00 96.12 96 ALA A O 1
ATOM 789 N N . ASP A 1 97 ? 11.995 -0.053 -3.436 1.00 95.81 97 ASP A N 1
ATOM 790 C CA . ASP A 1 97 ? 12.624 -0.626 -4.622 1.00 95.81 97 ASP A CA 1
ATOM 791 C C . ASP A 1 97 ? 14.005 0.000 -4.828 1.00 95.81 97 ASP A C 1
ATOM 793 O O . ASP A 1 97 ? 14.159 1.074 -5.405 1.00 95.81 97 ASP A O 1
ATOM 797 N N . TYR A 1 98 ? 15.039 -0.664 -4.329 1.00 94.25 98 TYR A N 1
ATOM 798 C CA . TYR A 1 98 ? 16.391 -0.114 -4.340 1.00 94.25 98 TYR A CA 1
ATOM 799 C C . TYR A 1 98 ? 17.16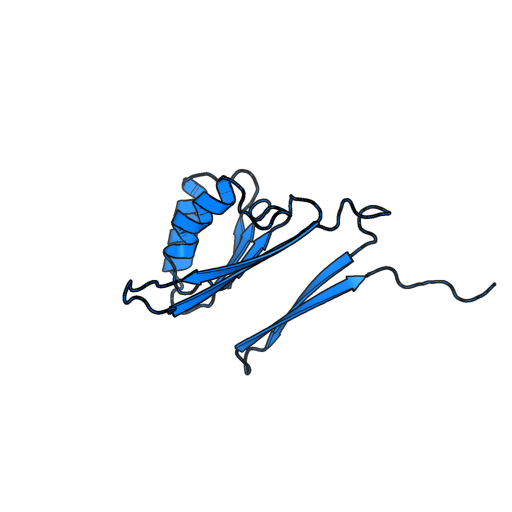5 -0.434 -5.625 1.00 94.25 98 TYR A C 1
ATOM 801 O O . TYR A 1 98 ? 18.325 -0.046 -5.725 1.00 94.25 98 TYR A O 1
ATOM 809 N N . GLN A 1 99 ? 16.569 -1.100 -6.623 1.00 90.38 99 GLN A N 1
ATOM 810 C CA . GLN A 1 99 ? 17.324 -1.793 -7.680 1.00 90.38 99 GLN A CA 1
ATOM 811 C C . GLN A 1 99 ? 18.147 -0.885 -8.613 1.00 90.38 99 GLN A C 1
ATOM 813 O O . GLN A 1 99 ? 19.044 -1.365 -9.299 1.00 90.38 99 GLN A O 1
ATOM 818 N N . SER A 1 100 ? 17.871 0.426 -8.644 1.00 91.44 100 SER A N 1
ATOM 819 C CA . SER A 1 100 ? 18.683 1.419 -9.379 1.00 91.44 100 SER A CA 1
ATOM 820 C C . SER A 1 100 ? 19.695 2.183 -8.528 1.00 91.44 100 SER A C 1
ATOM 822 O O . SER A 1 100 ? 20.318 3.124 -9.019 1.00 91.44 100 SER A O 1
ATOM 824 N N . GLY A 1 101 ? 19.872 1.816 -7.259 1.00 88.50 101 GLY A N 1
ATOM 825 C CA . GLY A 1 101 ? 21.011 2.296 -6.483 1.00 88.50 101 GLY A CA 1
ATOM 826 C C . GLY A 1 101 ? 22.343 1.775 -7.049 1.00 88.50 101 GLY A C 1
ATOM 827 O O . GLY A 1 101 ? 22.349 0.889 -7.910 1.00 88.50 101 GLY A O 1
ATOM 828 N N . PRO A 1 102 ? 23.487 2.281 -6.555 1.00 87.81 102 PRO A N 1
ATOM 829 C CA . PRO A 1 102 ? 24.807 1.768 -6.928 1.00 87.81 102 PRO A CA 1
ATOM 830 C C . PRO A 1 102 ? 24.882 0.239 -6.815 1.00 87.81 102 PRO A C 1
ATOM 832 O O . PRO A 1 102 ? 24.260 -0.339 -5.925 1.00 87.81 102 PRO A O 1
ATOM 835 N N . GLU A 1 103 ? 25.622 -0.423 -7.706 1.00 89.50 103 GLU A N 1
ATOM 836 C CA . GLU A 1 103 ? 25.774 -1.891 -7.712 1.00 89.50 103 GLU A CA 1
ATOM 837 C C . GLU A 1 103 ? 24.437 -2.665 -7.687 1.00 89.50 103 GLU A C 1
ATOM 839 O O . GLU A 1 103 ? 24.308 -3.691 -7.021 1.00 89.50 103 GLU A O 1
ATOM 844 N N . GLY A 1 104 ? 23.404 -2.147 -8.364 1.00 87.69 104 GLY A N 1
ATOM 845 C CA . GLY A 1 104 ? 22.074 -2.770 -8.392 1.00 87.69 104 GLY A CA 1
ATOM 846 C C . GLY A 1 104 ? 21.298 -2.627 -7.078 1.00 87.69 104 GLY A C 1
ATOM 847 O O . GLY A 1 104 ? 20.508 -3.499 -6.724 1.00 87.69 104 GLY A O 1
ATOM 848 N N . GLY A 1 105 ? 21.545 -1.550 -6.328 1.00 88.94 105 GLY A N 1
ATOM 849 C 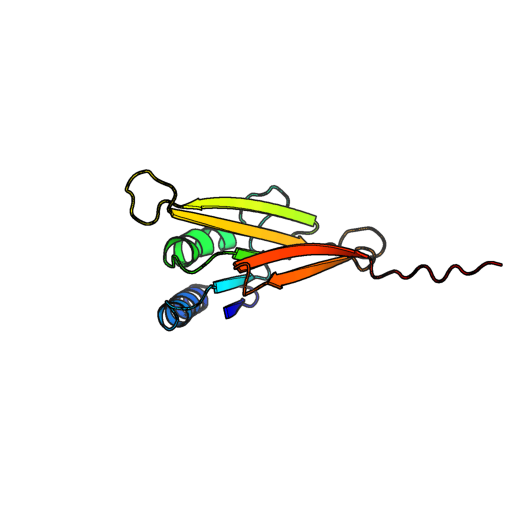CA . GLY A 1 105 ? 20.904 -1.287 -5.038 1.00 88.94 105 GLY A CA 1
ATOM 850 C C . GLY A 1 105 ? 21.659 -1.804 -3.821 1.00 88.94 105 GLY A C 1
ATOM 851 O O . GLY A 1 105 ? 21.079 -1.857 -2.740 1.00 88.94 105 GLY A O 1
ATOM 852 N N . GLN A 1 106 ? 22.925 -2.204 -3.984 1.00 88.44 106 GLN A N 1
ATOM 853 C CA . GLN A 1 106 ? 23.832 -2.669 -2.923 1.00 88.44 106 GLN A CA 1
ATOM 854 C C . GLN A 1 106 ? 23.280 -3.811 -2.042 1.00 88.44 106 GLN A C 1
ATOM 856 O O . GLN A 1 106 ? 23.813 -4.082 -0.971 1.00 88.44 106 GLN A O 1
ATOM 861 N N . GLY A 1 107 ? 22.217 -4.500 -2.469 1.00 87.94 107 GLY A N 1
ATOM 862 C CA . GLY A 1 107 ? 21.537 -5.509 -1.652 1.00 87.94 107 GLY A CA 1
ATOM 863 C C . GLY A 1 107 ? 20.717 -4.929 -0.493 1.00 87.94 107 GLY A C 1
ATOM 864 O O . GLY A 1 107 ? 20.507 -5.610 0.509 1.00 87.94 107 GLY A O 1
ATOM 865 N N . PHE A 1 108 ? 20.259 -3.677 -0.582 1.00 90.81 108 PHE A N 1
ATOM 866 C CA . PHE A 1 108 ? 19.324 -3.144 0.407 1.00 90.81 108 PHE A CA 1
ATOM 867 C C . PHE A 1 108 ? 18.018 -3.944 0.425 1.00 90.81 108 PHE A C 1
ATOM 869 O O . PHE A 1 108 ? 17.397 -4.191 -0.609 1.00 90.81 108 PHE A O 1
ATOM 876 N N . MET A 1 109 ? 17.574 -4.303 1.627 1.00 90.06 109 MET A N 1
ATOM 877 C CA . MET A 1 109 ? 16.281 -4.934 1.868 1.00 90.06 109 MET A CA 1
ATOM 878 C C . MET A 1 109 ? 15.545 -4.202 2.981 1.00 90.06 109 MET A C 1
ATOM 880 O O . MET A 1 109 ? 16.140 -3.841 3.995 1.00 90.06 109 MET A O 1
ATOM 884 N N . ARG A 1 110 ? 14.229 -4.044 2.826 1.00 92.00 110 ARG A N 1
ATOM 885 C CA . ARG A 1 110 ? 13.361 -3.576 3.906 1.00 92.00 110 ARG A CA 1
ATOM 886 C C . ARG A 1 110 ? 12.786 -4.769 4.662 1.00 92.00 110 ARG A C 1
ATOM 888 O O . ARG A 1 110 ? 12.069 -5.586 4.093 1.00 92.00 110 ARG A O 1
ATOM 895 N N . VAL A 1 111 ? 13.077 -4.842 5.954 1.00 92.06 111 VAL A N 1
ATOM 896 C CA . VAL A 1 111 ? 12.541 -5.829 6.891 1.00 92.06 111 VAL A CA 1
ATOM 897 C C . VAL A 1 111 ? 11.401 -5.205 7.677 1.00 92.06 111 VAL A C 1
ATOM 899 O O . VAL A 1 111 ? 11.516 -4.094 8.196 1.00 92.06 111 VAL A O 1
ATOM 902 N N . ILE A 1 112 ? 10.304 -5.948 7.785 1.00 91.25 112 ILE A N 1
ATOM 903 C CA . ILE A 1 112 ? 9.133 -5.560 8.564 1.00 91.25 112 ILE A CA 1
ATOM 904 C C . ILE A 1 112 ? 8.965 -6.575 9.681 1.00 91.25 112 ILE A C 1
ATOM 906 O O . ILE A 1 112 ? 8.821 -7.770 9.424 1.00 91.25 112 ILE A O 1
ATOM 910 N N . THR A 1 113 ? 8.963 -6.098 10.918 1.00 91.19 113 THR A N 1
ATOM 911 C CA . THR A 1 113 ? 8.653 -6.916 12.088 1.00 91.19 113 THR A CA 1
ATOM 912 C C . THR A 1 113 ? 7.278 -6.535 12.611 1.00 91.19 113 THR A C 1
ATOM 914 O O . THR A 1 113 ? 6.958 -5.353 12.720 1.00 91.19 113 THR A O 1
ATOM 917 N N . ALA A 1 114 ? 6.448 -7.533 12.909 1.00 89.44 114 ALA A N 1
ATOM 918 C CA . ALA A 1 114 ? 5.116 -7.336 13.470 1.00 89.44 114 ALA A CA 1
ATOM 919 C C . ALA A 1 114 ? 5.075 -7.864 14.908 1.00 89.44 114 ALA A C 1
ATOM 921 O O . ALA A 1 114 ? 5.422 -9.017 15.156 1.00 89.44 114 ALA A O 1
ATOM 922 N N . ASP A 1 115 ? 4.624 -7.023 15.835 1.00 90.38 115 ASP A N 1
ATOM 923 C CA . ASP A 1 115 ? 4.367 -7.369 17.231 1.00 90.38 115 ASP A CA 1
ATOM 924 C C . ASP A 1 115 ? 2.849 -7.440 17.431 1.00 90.38 115 ASP A C 1
ATOM 926 O O . ASP A 1 115 ? 2.140 -6.432 17.350 1.00 90.38 115 ASP A O 1
ATOM 930 N N . GLN A 1 116 ? 2.334 -8.652 17.642 1.00 84.69 116 GLN A N 1
ATOM 931 C CA . GLN A 1 116 ? 0.893 -8.874 17.760 1.00 84.69 116 GLN A CA 1
ATOM 932 C C . GLN A 1 116 ? 0.333 -8.426 19.112 1.00 84.69 116 GLN A C 1
ATOM 934 O O . GLN A 1 116 ? -0.812 -7.978 19.164 1.00 84.69 116 GLN A O 1
ATOM 939 N N . GLU A 1 117 ? 1.125 -8.498 20.185 1.00 89.44 117 GLU A N 1
ATOM 940 C CA . GLU A 1 117 ? 0.696 -8.074 21.522 1.00 89.44 117 GLU A CA 1
ATOM 941 C C . GLU A 1 117 ? 0.567 -6.554 21.575 1.00 89.44 117 GLU A C 1
ATOM 943 O O . GLU A 1 117 ? -0.449 -6.018 22.021 1.00 89.44 117 GLU A O 1
ATOM 948 N N . LYS A 1 118 ? 1.569 -5.851 21.037 1.00 89.69 118 LYS A N 1
ATOM 949 C CA . LYS A 1 118 ? 1.565 -4.387 20.943 1.00 89.69 118 LYS A CA 1
ATOM 950 C C . LYS A 1 118 ? 0.748 -3.857 19.768 1.00 89.69 118 LYS A C 1
ATOM 952 O O . LYS A 1 118 ? 0.579 -2.644 19.658 1.00 89.69 118 LYS A O 1
ATOM 957 N N . LYS A 1 119 ? 0.259 -4.741 18.890 1.00 83.94 119 LYS A N 1
ATOM 958 C CA . LYS A 1 119 ? -0.448 -4.406 17.642 1.00 83.94 119 LYS A CA 1
ATOM 959 C C . LYS A 1 119 ? 0.314 -3.366 16.815 1.00 83.94 119 LYS A C 1
ATOM 961 O O . LYS A 1 119 ? -0.256 -2.380 16.350 1.00 83.94 119 LYS A O 1
ATOM 966 N N . SER A 1 120 ? 1.615 -3.576 16.652 1.00 87.19 120 SER A N 1
ATOM 967 C CA . SER A 1 120 ? 2.508 -2.634 15.981 1.00 87.19 120 SER A CA 1
ATOM 968 C C . SER A 1 120 ? 3.368 -3.321 14.925 1.00 87.19 120 SER A C 1
ATOM 970 O O . SER A 1 120 ? 3.554 -4.538 14.931 1.00 87.19 120 SER A O 1
ATOM 972 N N . ALA A 1 121 ? 3.885 -2.525 13.990 1.00 87.94 121 ALA A N 1
ATOM 973 C CA . ALA A 1 121 ? 4.878 -2.965 13.022 1.00 87.94 121 ALA A CA 1
ATOM 974 C C . ALA A 1 121 ? 6.053 -1.983 12.999 1.00 87.94 121 ALA A C 1
ATOM 976 O O . ALA A 1 121 ? 5.855 -0.774 13.123 1.00 87.94 121 ALA A O 1
ATOM 977 N N . SER A 1 122 ? 7.269 -2.501 12.851 1.00 89.88 122 SER A N 1
ATOM 978 C CA . SER A 1 122 ? 8.498 -1.714 12.709 1.00 89.88 122 SER A CA 1
ATOM 979 C C . SER A 1 122 ? 9.182 -2.040 11.388 1.00 89.88 122 SER A C 1
ATOM 981 O O . SER A 1 122 ? 9.113 -3.169 10.906 1.00 89.88 122 SER A O 1
ATOM 983 N N . PHE A 1 123 ? 9.813 -1.029 10.794 1.00 89.56 123 PHE A N 1
ATOM 984 C CA . PHE A 1 123 ? 10.422 -1.094 9.469 1.00 89.56 123 PHE A CA 1
ATOM 985 C C . PHE A 1 123 ? 11.911 -0.779 9.598 1.00 89.56 123 PHE A C 1
ATOM 987 O O . PHE A 1 123 ? 12.270 0.241 10.187 1.00 89.56 123 PHE A O 1
ATOM 994 N N . TYR A 1 124 ? 12.756 -1.638 9.036 1.00 88.00 124 TYR A N 1
ATOM 995 C CA . TYR A 1 124 ? 14.209 -1.500 9.048 1.00 88.00 124 TYR A CA 1
ATOM 996 C C . TYR A 1 124 ? 14.742 -1.682 7.637 1.00 88.00 124 TYR A C 1
ATOM 998 O O . TYR A 1 124 ? 14.381 -2.652 6.978 1.00 88.00 124 TYR A O 1
ATOM 1006 N N . ASP A 1 125 ? 15.632 -0.800 7.201 1.00 86.25 125 ASP A N 1
ATOM 1007 C CA . ASP A 1 125 ? 16.382 -1.006 5.966 1.00 86.25 125 ASP A CA 1
ATOM 1008 C C . ASP A 1 125 ? 17.734 -1.611 6.341 1.00 86.25 125 ASP A C 1
ATOM 1010 O O . ASP A 1 125 ? 18.488 -1.031 7.123 1.00 86.25 125 ASP A O 1
ATOM 1014 N N . ILE A 1 126 ? 18.013 -2.807 5.829 1.00 86.06 126 ILE A N 1
ATOM 1015 C CA . ILE A 1 126 ? 19.267 -3.523 6.053 1.00 86.06 126 ILE A CA 1
ATOM 1016 C C . ILE A 1 126 ? 20.070 -3.560 4.759 1.00 86.06 126 ILE A C 1
ATOM 1018 O O . ILE A 1 126 ? 19.520 -3.779 3.682 1.00 86.06 126 ILE A O 1
ATOM 1022 N N . LEU A 1 127 ? 21.378 -3.362 4.875 1.00 82.25 127 LEU A N 1
ATOM 1023 C CA . LEU A 1 127 ? 22.332 -3.578 3.796 1.00 82.25 127 LEU A CA 1
ATOM 1024 C C . LEU A 1 127 ? 22.899 -4.993 3.947 1.00 82.25 127 LEU A C 1
ATOM 1026 O O . LEU A 1 127 ? 23.485 -5.303 4.983 1.00 82.25 127 LEU A O 1
ATOM 1030 N N . THR A 1 128 ? 22.728 -5.865 2.950 1.00 72.38 128 THR A N 1
ATOM 1031 C CA . 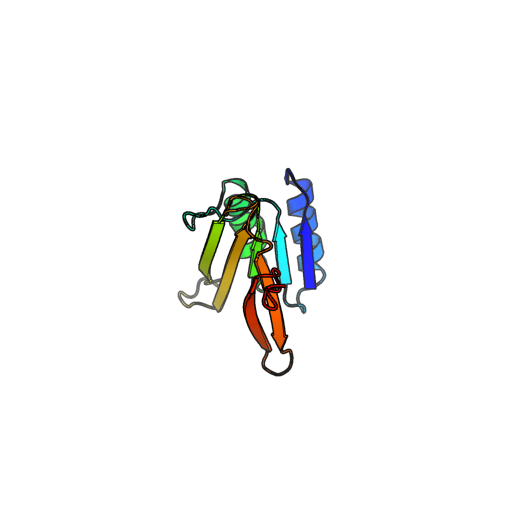THR A 1 128 ? 23.204 -7.261 3.048 1.00 72.38 128 THR A CA 1
ATOM 1032 C C . THR A 1 128 ? 24.690 -7.433 2.759 1.00 72.38 128 THR A C 1
ATOM 1034 O O . THR A 1 128 ? 25.210 -8.541 2.896 1.00 72.38 128 THR A O 1
ATOM 1037 N N . LEU A 1 129 ? 25.389 -6.370 2.350 1.00 68.56 129 LEU A N 1
ATOM 1038 C CA . LEU A 1 129 ? 26.841 -6.392 2.234 1.00 68.56 129 LEU A CA 1
ATOM 1039 C C . LEU A 1 129 ? 27.447 -6.453 3.641 1.00 68.56 129 LEU A C 1
ATOM 1041 O O . LEU A 1 129 ? 27.688 -5.437 4.287 1.00 68.56 129 LEU A O 1
ATOM 1045 N N . LEU A 1 130 ? 27.700 -7.675 4.110 1.00 55.06 130 LEU A N 1
ATOM 1046 C CA . LEU A 1 130 ? 28.741 -7.931 5.096 1.00 55.06 130 LEU A CA 1
ATOM 1047 C C . LEU A 1 130 ? 30.044 -7.397 4.500 1.00 55.06 130 LEU A C 1
ATOM 1049 O O . LEU A 1 130 ? 30.499 -7.896 3.470 1.00 55.06 130 LEU A O 1
ATOM 1053 N N . GLU A 1 131 ? 30.659 -6.397 5.124 1.00 49.50 131 GLU A N 1
ATOM 1054 C CA . GLU A 1 131 ? 32.053 -6.093 4.829 1.00 49.50 131 GLU A CA 1
ATOM 1055 C C . GLU A 1 131 ? 32.905 -7.317 5.197 1.00 49.50 131 GLU A C 1
ATOM 1057 O O . GLU A 1 131 ? 33.363 -7.472 6.326 1.00 49.50 131 GLU A O 1
ATOM 1062 N N . SER A 1 132 ? 33.182 -8.193 4.232 1.00 45.81 132 SER A N 1
ATOM 1063 C CA . SER A 1 132 ? 34.378 -9.026 4.272 1.00 45.81 132 SER A CA 1
ATOM 1064 C C . SER A 1 132 ? 35.569 -8.150 3.877 1.00 45.81 132 SER A C 1
ATOM 1066 O O . SER A 1 132 ? 36.137 -8.284 2.794 1.00 45.81 132 SER A O 1
ATOM 1068 N N . ARG A 1 133 ? 35.929 -7.202 4.743 1.00 44.31 133 ARG A N 1
ATOM 1069 C CA . ARG A 1 133 ? 37.244 -6.556 4.735 1.00 44.31 133 ARG A CA 1
ATOM 1070 C C . ARG A 1 133 ? 37.892 -6.756 6.096 1.00 44.31 133 ARG A C 1
ATOM 1072 O O . ARG A 1 133 ? 38.095 -5.826 6.865 1.00 44.31 133 ARG A O 1
ATOM 1079 N N . ALA A 1 134 ? 38.228 -8.012 6.378 1.00 39.00 134 ALA A N 1
ATOM 1080 C CA . ALA A 1 134 ? 39.358 -8.288 7.244 1.00 39.00 134 ALA A CA 1
ATOM 1081 C C . ALA A 1 134 ? 40.634 -7.919 6.466 1.00 39.00 134 ALA A C 1
ATOM 1083 O O . ALA A 1 134 ? 40.838 -8.394 5.352 1.00 39.00 134 ALA A O 1
ATOM 1084 N N . PHE A 1 135 ? 41.405 -7.010 7.054 1.00 35.16 135 PHE A N 1
ATOM 1085 C CA . PHE A 1 135 ? 42.795 -6.637 6.790 1.00 35.16 135 PHE A CA 1
ATOM 1086 C C . PHE A 1 135 ? 43.596 -7.512 5.804 1.00 35.16 135 PHE A C 1
ATOM 1088 O O . PHE A 1 135 ? 43.783 -8.706 6.038 1.00 35.16 135 PHE A O 1
ATOM 1095 N N . LEU A 1 136 ? 44.190 -6.854 4.801 1.00 38.03 136 LEU A N 1
ATOM 1096 C CA . LEU A 1 136 ? 45.578 -7.061 4.373 1.00 38.03 136 LEU A CA 1
ATOM 1097 C C . LEU A 1 136 ? 46.251 -5.691 4.258 1.00 38.03 136 LEU A C 1
ATOM 1099 O O . LEU A 1 136 ? 45.574 -4.762 3.760 1.00 38.03 136 LEU A O 1
#

pLDDT: mean 92.31, std 12.38, range [35.16, 98.75]

Sequence (136 aa):
MMVYMGWGIKQDEIDWLNRVISEHPDRIVILNFHEYLLVSGNRSPIGDLIFHQVVKRHPNIVAVFSGHYHGASRKVDELDDDHDGKVDRKVYQILADYQSGPEGGQGFMRVITADQEKKSASFYDILTLLESRAFL

Organism: Bacillus safensis (NCBI:txid561879)

Radius of gyration: 17.07 Å; chains: 1; bounding box: 64×27×37 Å

InterPro domains:
  IPR029052 Metallo-dependent phosphatase-like [SSF56300] (5-125)
  IPR042281 GpdQ, beta-strand dimerisation domain [G3DSA:3.30.750.180] (5-79)
  IPR051918 Serine/threonine-protein phosphatase CPPED1 [PTHR43143] (2-121)

Secondary structure (DSSP, 8-state):
-EEE--SS--HHHHHHHHHHHHT-TTS-EEEEEEE-B-TTSPBPHHHHHHHHHTGGG-TTEEEEEEESSSEEEEEEEEE-SS-SSS--EEEEEEEEE-TTSHHHHTTEEEEEEEETTTTEEEEEEEE---------

Foldseek 3Di:
DEEEDEPDDDPVNLVVLQVVLVVCLVAQYEYEYAAFAAPVRDTDPVNVVSCVSPVLVRPSYAEYEYEPHADKDKDKDFDDSVPPPDGPGIYIYIYDHQQPPPPRNQQWDWDWDADVVVRDIDIDIDRPDDPPPDDD